Protein AF-R7J6K4-F1 (afdb_monomer_lite)

pLDDT: mean 89.59, std 8.05, range [61.16, 96.19]

Secondary structure (DSSP, 8-state):
-----TTT-----HHHHH-TT--EEE-TTS-EEE-GGG--

Sequence (40 aa):
MFEIDKEKCIHCGLCVKDCSPKALQFNDEKIPVIDEKKML

Structure (mmCIF, N/CA/C/O backbone):
data_AF-R7J6K4-F1
#
_entry.id   AF-R7J6K4-F1
#
loop_
_atom_site.group_PDB
_atom_site.id
_atom_site.type_symbol
_atom_site.label_atom_id
_atom_site.label_alt_id
_atom_site.label_comp_id
_atom_site.label_asym_id
_atom_site.label_entity_id
_atom_site.label_seq_id
_atom_site.pdbx_PDB_ins_code
_atom_site.Cartn_x
_atom_site.Cartn_y
_atom_site.Cartn_z
_atom_site.occupancy
_atom_site.B_iso_or_equiv
_atom_site.auth_seq_id
_atom_site.auth_comp_id
_atom_site.auth_asym_id
_atom_site.auth_atom_id
_atom_site.pdbx_PDB_model_num
ATOM 1 N N . MET A 1 1 ? -6.820 6.122 -10.887 1.00 67.06 1 MET A N 1
ATOM 2 C CA . MET A 1 1 ? -6.536 6.748 -9.582 1.00 67.06 1 MET A CA 1
ATOM 3 C C . MET A 1 1 ? -6.855 5.713 -8.519 1.00 67.06 1 MET A C 1
ATOM 5 O O . MET A 1 1 ? -7.991 5.266 -8.466 1.00 67.06 1 MET A O 1
ATOM 9 N N . PHE A 1 2 ? -5.843 5.218 -7.810 1.00 83.75 2 PHE A N 1
ATOM 10 C CA . PHE A 1 2 ? -6.008 4.268 -6.709 1.00 83.75 2 PHE A CA 1
ATOM 11 C C . PHE A 1 2 ? -5.844 5.053 -5.408 1.00 83.75 2 PHE A C 1
ATOM 13 O O . PHE A 1 2 ? -4.879 5.799 -5.271 1.00 83.75 2 PHE A O 1
ATOM 20 N N . GLU A 1 3 ? -6.791 4.914 -4.487 1.00 86.38 3 GLU A N 1
ATOM 21 C CA . GLU A 1 3 ? -6.814 5.638 -3.218 1.00 86.38 3 GLU A CA 1
ATOM 22 C C . GLU A 1 3 ? -7.309 4.692 -2.119 1.00 86.38 3 GLU A C 1
ATOM 24 O O . GLU A 1 3 ? -8.260 3.935 -2.322 1.00 86.38 3 GLU A O 1
ATOM 29 N N . ILE A 1 4 ? -6.631 4.699 -0.971 1.00 91.62 4 ILE A N 1
ATOM 30 C CA . ILE A 1 4 ? -7.019 3.920 0.207 1.00 91.62 4 ILE A CA 1
ATOM 31 C C . ILE A 1 4 ? -7.823 4.833 1.129 1.00 91.62 4 ILE A C 1
ATOM 33 O O . ILE A 1 4 ? -7.308 5.839 1.612 1.00 91.62 4 ILE A O 1
ATOM 37 N N . ASP A 1 5 ? -9.049 4.427 1.445 1.00 93.44 5 ASP A N 1
ATOM 38 C CA . ASP A 1 5 ? -9.803 5.005 2.555 1.00 93.44 5 ASP A CA 1
ATOM 39 C C . ASP A 1 5 ? -9.146 4.576 3.878 1.00 93.44 5 ASP A C 1
ATOM 41 O O . ASP A 1 5 ? -9.200 3.404 4.270 1.00 93.44 5 ASP A O 1
ATOM 45 N N . LYS A 1 6 ? -8.480 5.524 4.546 1.00 91.62 6 LYS A N 1
ATOM 46 C CA . LYS A 1 6 ? -7.734 5.267 5.786 1.00 91.62 6 LYS A CA 1
ATOM 47 C C . LYS A 1 6 ? -8.643 4.847 6.941 1.00 91.62 6 LYS A C 1
ATOM 49 O O . LYS A 1 6 ? -8.199 4.071 7.778 1.00 91.62 6 LYS A O 1
ATOM 54 N N . GLU A 1 7 ? -9.893 5.308 6.975 1.00 94.00 7 GLU A N 1
ATOM 55 C CA . GLU A 1 7 ? -10.834 4.972 8.052 1.00 94.00 7 GLU A CA 1
ATOM 56 C C . GLU A 1 7 ? -11.333 3.528 7.934 1.00 94.00 7 GLU A C 1
ATOM 58 O O . GLU A 1 7 ? -11.624 2.878 8.937 1.00 94.00 7 GLU A O 1
ATOM 63 N N . LYS A 1 8 ? -11.400 3.002 6.705 1.00 94.06 8 LYS A N 1
ATOM 64 C CA . LYS A 1 8 ? -11.809 1.615 6.431 1.00 94.06 8 LYS A CA 1
ATOM 65 C C . LYS A 1 8 ? -10.644 0.628 6.335 1.00 94.06 8 LYS A C 1
ATOM 67 O O . LYS A 1 8 ? -10.866 -0.585 6.322 1.00 94.06 8 LYS A O 1
ATOM 72 N N . CYS A 1 9 ? -9.410 1.111 6.216 1.00 94.25 9 CYS A N 1
ATOM 73 C CA . CYS A 1 9 ? -8.236 0.265 6.045 1.00 94.25 9 CYS A CA 1
ATOM 74 C C . CYS A 1 9 ? -7.929 -0.524 7.325 1.00 94.25 9 CYS A C 1
ATOM 76 O O . CYS A 1 9 ? -7.529 0.036 8.337 1.00 94.25 9 CYS A O 1
ATOM 78 N N . ILE A 1 10 ? -8.032 -1.852 7.255 1.00 94.81 10 ILE A N 1
ATOM 79 C CA . ILE A 1 10 ? -7.690 -2.754 8.371 1.00 94.81 10 ILE A CA 1
ATOM 80 C C . ILE A 1 10 ? -6.243 -3.274 8.317 1.00 94.81 10 ILE A C 1
ATOM 82 O O . ILE A 1 10 ? -5.896 -4.229 9.006 1.00 94.81 10 ILE A O 1
ATOM 86 N N . HIS A 1 11 ? -5.407 -2.700 7.449 1.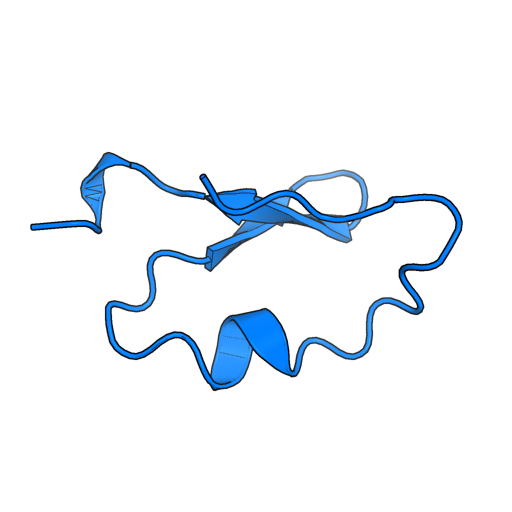00 94.81 11 HIS A N 1
ATOM 87 C CA . HIS A 1 11 ? -3.996 -3.072 7.279 1.00 94.81 11 HIS A CA 1
ATOM 88 C C . HIS A 1 11 ? -3.741 -4.556 6.930 1.00 94.81 11 HIS A C 1
ATOM 90 O O . HIS A 1 11 ? -2.707 -5.115 7.286 1.00 94.81 11 HIS A O 1
ATOM 96 N N . CYS A 1 12 ? -4.647 -5.209 6.190 1.00 96.19 12 CYS A N 1
ATOM 97 C CA . CYS A 1 12 ? -4.505 -6.632 5.842 1.00 96.19 12 CYS A CA 1
ATOM 98 C C . CYS A 1 12 ? -3.393 -6.936 4.818 1.00 96.19 12 CYS A C 1
ATOM 100 O O . CYS A 1 12 ? -2.981 -8.084 4.677 1.00 96.19 12 CYS A O 1
ATOM 102 N N . GLY A 1 13 ? -2.930 -5.932 4.064 1.00 94.25 13 GLY A N 1
ATOM 103 C CA . GLY A 1 13 ? -1.852 -6.080 3.078 1.00 94.25 13 GLY A CA 1
ATOM 104 C C . GLY A 1 13 ? 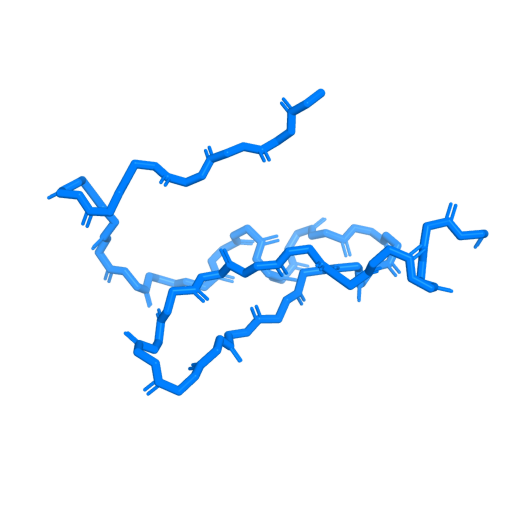-2.225 -6.803 1.781 1.00 94.25 13 GLY A C 1
ATOM 105 O O . GLY A 1 13 ? -1.353 -7.000 0.937 1.00 94.25 13 GLY A O 1
ATOM 106 N N . LEU A 1 14 ? -3.498 -7.160 1.574 1.00 95.00 14 LEU A N 1
ATOM 107 C CA . LEU A 1 14 ? -3.935 -7.850 0.354 1.00 95.00 14 LEU A CA 1
ATOM 108 C C . LEU A 1 14 ? -3.675 -7.021 -0.908 1.00 95.00 14 LEU A C 1
ATOM 110 O O . LEU A 1 14 ? -3.118 -7.553 -1.858 1.00 95.00 14 LEU A O 1
ATOM 114 N N . CYS A 1 15 ? -3.977 -5.719 -0.897 1.00 94.19 15 CYS A N 1
ATOM 115 C CA . CYS A 1 15 ? -3.704 -4.839 -2.038 1.00 94.19 15 CYS A CA 1
ATOM 116 C C . CYS A 1 1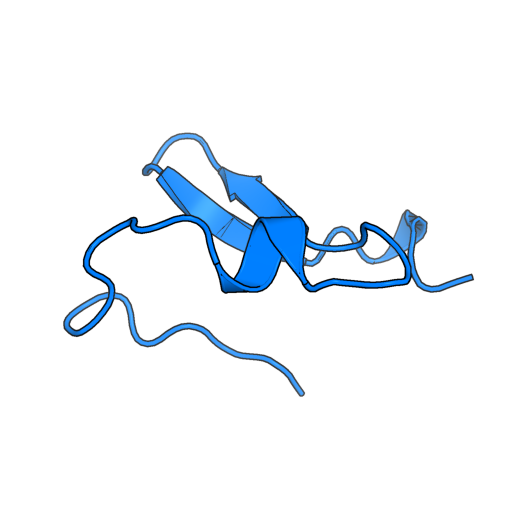5 ? -2.207 -4.765 -2.380 1.00 94.19 15 CYS A C 1
ATOM 118 O O . CYS A 1 15 ? -1.845 -4.797 -3.550 1.00 94.19 15 CYS A O 1
ATOM 120 N N . VAL A 1 16 ? -1.333 -4.724 -1.369 1.00 94.06 16 VAL A N 1
ATOM 121 C CA . VAL A 1 16 ? 0.127 -4.706 -1.552 1.00 94.06 16 VAL A CA 1
ATOM 122 C C . VAL A 1 16 ? 0.610 -6.010 -2.190 1.00 94.06 16 VAL A C 1
ATOM 124 O O . VAL A 1 16 ? 1.427 -5.975 -3.106 1.00 94.06 16 VAL A O 1
ATOM 127 N N . LYS A 1 17 ? 0.083 -7.156 -1.740 1.00 94.62 17 LYS A N 1
ATOM 128 C CA . LYS A 1 17 ? 0.438 -8.478 -2.276 1.00 94.62 17 LYS A CA 1
ATOM 129 C C . LYS A 1 17 ? -0.090 -8.703 -3.697 1.00 94.62 17 LYS A C 1
ATOM 131 O O . LYS A 1 17 ? 0.603 -9.318 -4.500 1.00 94.62 17 LYS A O 1
ATOM 136 N N . ASP A 1 18 ? -1.306 -8.244 -3.974 1.00 94.12 18 ASP A N 1
ATOM 137 C CA . ASP A 1 18 ? -2.006 -8.454 -5.248 1.00 94.12 18 ASP A CA 1
ATOM 138 C C . ASP A 1 18 ? -1.548 -7.485 -6.351 1.00 94.12 18 ASP A C 1
ATOM 140 O O . ASP A 1 18 ? -1.742 -7.727 -7.542 1.00 94.12 18 ASP A O 1
ATOM 144 N N . CYS A 1 19 ? -0.888 -6.387 -5.968 1.00 92.62 19 CYS A N 1
ATOM 145 C CA . CYS A 1 19 ? -0.334 -5.416 -6.900 1.00 92.62 19 CYS A CA 1
ATOM 146 C C . CYS A 1 19 ? 0.723 -6.065 -7.808 1.00 92.62 19 CYS A C 1
ATOM 148 O O . CYS A 1 19 ? 1.900 -6.148 -7.459 1.00 92.62 19 CYS A O 1
ATOM 150 N N . SER A 1 20 ? 0.305 -6.478 -9.006 1.00 90.44 20 SER A N 1
ATOM 151 C CA . SER A 1 20 ? 1.167 -7.072 -10.036 1.00 90.44 20 SER A CA 1
ATOM 152 C C . SER A 1 20 ? 2.424 -6.247 -10.357 1.00 90.44 20 SER A C 1
ATOM 154 O O . SER A 1 20 ? 3.508 -6.834 -10.348 1.00 90.44 20 SER A O 1
ATOM 156 N N . PRO A 1 21 ? 2.354 -4.910 -10.559 1.00 91.31 21 PRO A N 1
ATOM 157 C CA . PRO A 1 21 ? 3.561 -4.107 -10.784 1.00 91.31 21 PRO A CA 1
ATOM 158 C C . PRO A 1 21 ? 4.394 -3.903 -9.509 1.00 91.31 21 PRO A C 1
ATOM 160 O O . PRO A 1 21 ? 5.447 -3.277 -9.549 1.00 91.31 21 PRO A O 1
ATOM 163 N N . LYS A 1 22 ? 3.932 -4.401 -8.352 1.00 91.25 22 LYS A N 1
ATOM 164 C CA . LYS A 1 22 ? 4.533 -4.161 -7.032 1.00 91.25 22 LYS A CA 1
ATOM 165 C C . LYS A 1 22 ? 4.716 -2.669 -6.734 1.00 91.25 22 LYS A C 1
ATOM 167 O O . LYS A 1 22 ? 5.662 -2.265 -6.060 1.00 91.25 22 LYS A O 1
ATOM 172 N N . ALA A 1 23 ? 3.787 -1.858 -7.235 1.00 93.44 23 ALA A N 1
ATOM 173 C CA . ALA A 1 23 ? 3.781 -0.412 -7.071 1.00 93.44 23 ALA A CA 1
ATOM 174 C C . ALA A 1 23 ? 3.190 0.039 -5.729 1.00 93.44 23 ALA A C 1
ATOM 176 O O . ALA A 1 23 ? 3.213 1.224 -5.437 1.00 93.44 23 ALA A O 1
ATOM 177 N N . LEU A 1 24 ? 2.654 -0.867 -4.908 1.00 94.00 24 LEU A N 1
ATOM 178 C CA . LEU A 1 24 ? 2.123 -0.531 -3.588 1.00 94.00 24 LEU A CA 1
ATOM 179 C C . LEU A 1 24 ? 3.102 -0.908 -2.479 1.00 94.00 24 LEU A C 1
ATOM 181 O O . LEU A 1 24 ? 3.683 -1.992 -2.492 1.00 94.00 24 LEU A O 1
ATOM 185 N N . GLN A 1 25 ? 3.238 -0.025 -1.493 1.00 93.38 25 GLN A N 1
ATOM 186 C CA . GLN A 1 25 ? 4.036 -0.249 -0.286 1.00 93.38 25 GLN A CA 1
ATOM 187 C C . GLN A 1 25 ? 3.408 0.446 0.920 1.00 93.38 25 GLN A C 1
ATOM 189 O O . GLN A 1 25 ? 2.669 1.412 0.765 1.00 93.38 25 GLN A O 1
ATOM 194 N N . PHE A 1 26 ? 3.695 -0.030 2.129 1.00 94.06 26 PHE A N 1
ATOM 195 C CA . PHE A 1 26 ? 3.265 0.654 3.346 1.00 94.06 26 PHE A CA 1
ATOM 196 C C . PHE A 1 26 ? 4.159 1.865 3.632 1.00 94.06 26 PHE A C 1
ATOM 198 O O . PHE A 1 26 ? 5.382 1.750 3.559 1.00 94.06 26 PHE A O 1
ATOM 205 N N . ASN A 1 27 ? 3.552 3.006 3.964 1.00 91.88 27 ASN A N 1
ATOM 206 C CA . ASN A 1 27 ? 4.259 4.162 4.517 1.00 91.88 27 ASN A CA 1
ATOM 207 C C . ASN A 1 27 ? 4.501 4.000 6.035 1.00 91.88 27 ASN A C 1
ATOM 209 O O . ASN A 1 27 ? 4.117 2.991 6.634 1.00 91.88 27 ASN A O 1
ATOM 213 N N . ASP A 1 28 ? 5.085 5.019 6.668 1.00 92.56 28 ASP A N 1
ATOM 214 C CA . ASP A 1 28 ? 5.369 5.030 8.113 1.00 92.56 28 ASP A CA 1
ATOM 215 C C . ASP A 1 28 ? 4.104 4.900 8.982 1.00 92.56 28 ASP A C 1
ATOM 217 O O . ASP A 1 28 ? 4.136 4.316 10.064 1.00 92.56 28 ASP A O 1
ATOM 221 N N . GLU A 1 29 ? 2.959 5.367 8.478 1.00 90.69 29 GLU A N 1
ATOM 222 C CA . GLU A 1 29 ? 1.644 5.228 9.118 1.00 90.69 29 GLU A CA 1
ATOM 223 C C . GLU A 1 29 ? 0.990 3.856 8.858 1.00 90.69 29 GLU A C 1
ATOM 225 O O . GLU A 1 29 ? -0.171 3.637 9.208 1.00 90.69 29 GLU A O 1
ATOM 230 N N . LYS A 1 30 ? 1.704 2.918 8.219 1.00 89.81 30 LYS A N 1
ATOM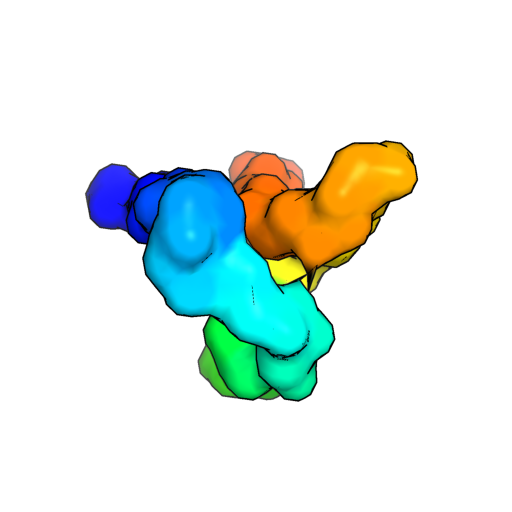 231 C CA . LYS A 1 30 ? 1.195 1.607 7.778 1.00 89.81 30 LYS A CA 1
ATOM 232 C C . LYS A 1 30 ? -0.004 1.695 6.831 1.00 89.81 30 LYS A C 1
ATOM 234 O O . LYS A 1 30 ? -0.801 0.756 6.740 1.00 89.81 30 LYS A O 1
ATOM 239 N N . ILE A 1 31 ? -0.122 2.778 6.075 1.00 92.19 31 ILE A N 1
ATOM 240 C CA . ILE A 1 31 ? -1.107 2.928 5.004 1.00 92.19 31 ILE A CA 1
ATOM 241 C C . ILE A 1 31 ? -0.453 2.555 3.667 1.00 92.19 31 ILE A C 1
ATOM 243 O O . ILE A 1 31 ? 0.659 3.012 3.392 1.00 92.19 31 ILE A O 1
ATOM 247 N N . PRO A 1 32 ? -1.098 1.724 2.825 1.00 94.50 32 PRO A N 1
ATOM 248 C CA . PRO A 1 32 ? -0.607 1.465 1.479 1.00 94.50 32 PRO A CA 1
ATOM 249 C C . PRO A 1 32 ? -0.598 2.752 0.642 1.00 94.50 32 PRO A C 1
ATOM 251 O O . PRO A 1 32 ? -1.617 3.427 0.518 1.00 94.50 32 PRO A O 1
ATOM 254 N N . VAL A 1 33 ? 0.547 3.066 0.046 1.00 92.81 33 VAL A N 1
ATOM 255 C CA . VAL A 1 33 ? 0.763 4.190 -0.869 1.00 92.81 33 VAL A CA 1
ATOM 256 C C . VAL A 1 33 ? 1.345 3.684 -2.185 1.00 92.81 33 VAL A C 1
ATOM 258 O O . VAL A 1 33 ? 1.979 2.627 -2.233 1.00 92.81 33 VAL A O 1
ATOM 261 N N . ILE A 1 34 ? 1.115 4.443 -3.253 1.00 91.81 34 ILE A N 1
ATOM 262 C CA . ILE A 1 34 ? 1.665 4.163 -4.577 1.00 91.81 34 ILE A CA 1
ATOM 263 C C . ILE A 1 34 ? 3.101 4.686 -4.652 1.00 91.81 34 ILE A C 1
ATOM 265 O O . ILE A 1 34 ? 3.372 5.841 -4.340 1.00 91.81 34 ILE A O 1
ATOM 269 N N . ASP A 1 35 ? 4.006 3.835 -5.111 1.00 89.06 35 ASP A N 1
ATOM 270 C CA . ASP A 1 35 ? 5.331 4.191 -5.595 1.00 89.06 35 ASP A CA 1
ATOM 271 C C . ASP A 1 35 ? 5.259 4.375 -7.116 1.00 89.06 35 ASP A C 1
ATOM 273 O O . ASP A 1 35 ? 5.331 3.415 -7.887 1.00 89.06 35 ASP A O 1
ATOM 277 N N . GLU A 1 36 ? 5.082 5.623 -7.555 1.00 81.62 36 GLU A N 1
ATOM 278 C CA . GLU A 1 36 ? 4.896 5.982 -8.970 1.00 81.62 36 GLU A CA 1
ATOM 279 C C . GLU A 1 36 ? 6.072 5.543 -9.856 1.00 81.62 36 GLU A C 1
ATOM 281 O O . GLU A 1 36 ? 5.902 5.303 -11.050 1.00 81.62 36 GLU A O 1
ATOM 286 N N . LYS A 1 37 ? 7.263 5.352 -9.276 1.00 81.19 37 LYS A N 1
ATOM 287 C CA . LYS A 1 37 ? 8.462 4.913 -10.008 1.00 81.19 37 LYS A CA 1
ATOM 288 C C . LYS A 1 37 ? 8.389 3.453 -10.455 1.00 81.19 37 LYS A C 1
ATOM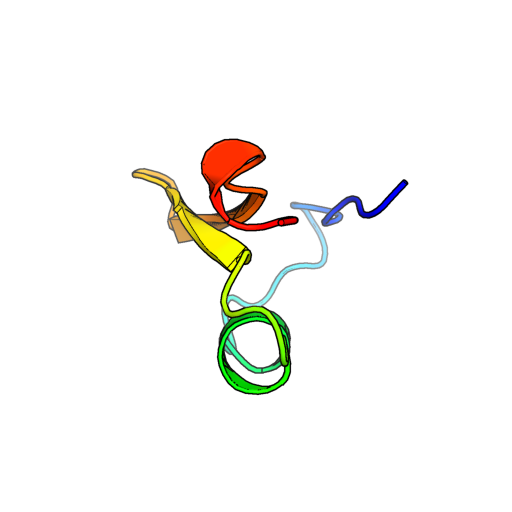 290 O O . LYS A 1 37 ? 9.162 3.049 -11.319 1.00 81.19 37 LYS A O 1
ATOM 295 N N . LYS A 1 38 ? 7.491 2.664 -9.859 1.00 78.19 38 LYS A N 1
ATOM 296 C CA . LYS A 1 38 ? 7.289 1.237 -10.154 1.00 78.19 38 LYS A CA 1
ATOM 297 C C . LYS A 1 38 ? 6.107 0.976 -11.091 1.00 78.19 38 LYS A C 1
ATOM 299 O O . LYS A 1 38 ? 5.804 -0.176 -11.370 1.00 78.19 38 LYS A O 1
ATOM 304 N N . MET A 1 39 ? 5.437 2.024 -11.573 1.00 67.25 39 MET A N 1
ATOM 305 C CA . MET A 1 39 ? 4.345 1.919 -12.550 1.00 67.25 39 MET A CA 1
ATOM 306 C C . MET A 1 39 ? 4.833 1.820 -14.011 1.00 67.25 39 MET A C 1
ATOM 308 O O . MET A 1 39 ? 4.053 2.081 -14.924 1.00 67.25 39 MET A O 1
ATOM 312 N N . LEU A 1 40 ? 6.108 1.468 -14.221 1.00 61.16 40 LEU A N 1
ATOM 313 C CA . LEU A 1 40 ? 6.750 1.294 -15.528 1.00 61.16 40 LEU A CA 1
ATOM 314 C C . LEU A 1 40 ? 6.687 -0.162 -15.996 1.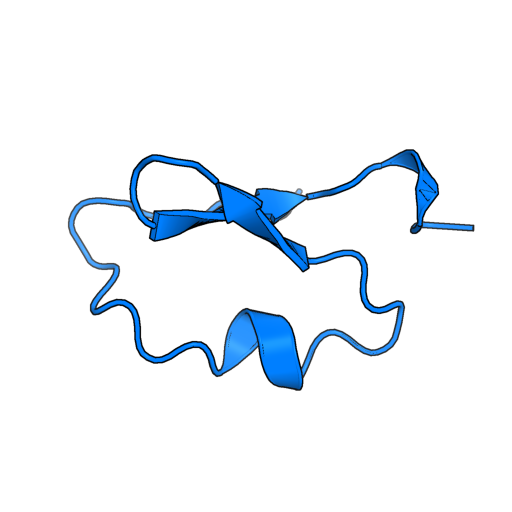00 61.16 40 LEU A C 1
ATOM 316 O O . LEU A 1 40 ? 7.038 -1.049 -15.185 1.00 61.16 40 LEU A O 1
#

Radius of gyration: 9.81 Å; chains: 1; bounding box: 20×15×25 Å

Foldseek 3Di:
DDDDDPVPDPLPCPCCVVPPLNQWDADPVSDIDGNPVSPD